Protein 2J5A (pdb70)

B-factor: mean 45.59, std 9.17, range [28.3, 72.1]

Secondary structure (DSSP, 8-state):
---S-EEEEEEEEE-TTS-HHHHHHHHHHHHHHHHHTTEEEEEEEEEEEEE-SS-SSS-SEEEEEEEEEEES-TTHHHHHHHHHHH-TTEEEEEEEEE-GGG----

Foldseek 3Di:
DDDLWFKKKKKWWFAPPDDPVRVVVVVVVLVVLLVVQFKAWQDKDWPQKDADPDDFPNGGITTMMMTMIIGSRPCSVVVSVVVLVVPPRIRGMDMDTDDPVPRDDD

CATH classification: 3.30.70.60

Nearest PDB structures (foldseek):
  2j5a-assembly1_A  TM=1.010E+00  e=1.331E-21  Aquifex aeolicus
  8uu9-assembly1_f  TM=9.397E-01  e=1.375E-09  Listeria innocua
  5nd8-assembly1_f  TM=9.133E-01  e=4.728E-09  Staphylococcus aureus subsp. aureus NCTC 8325
  2bxj-assembly2_B  TM=9.137E-01  e=1.528E-08  Thermus thermophilus
  7nhn-assembly1_g  TM=9.415E-01  e=6.727E-08  Listeria monocytogenes EGD-e

Structure (mmCIF, N/CA/C/O backbone):
data_2J5A
#
_entry.id   2J5A
#
_cell.length_a   75.570
_cell.length_b   75.570
_cell.length_c   55.500
_cell.angle_alpha   90.00
_cell.angle_beta   90.00
_cell.angle_gamma   120.00
#
_symmetry.space_group_name_H-M   'P 32 2 1'
#
loop_
_entity.id
_entity.type
_entity.pdbx_description
1 polymer '30S RIBOSOMAL PROTEIN S6'
2 non-polymer 'SODIUM ION'
3 water water
#
loop_
_atom_site.group_PDB
_atom_site.id
_atom_site.type_symbol
_atom_site.label_atom_id
_atom_site.label_alt_id
_atom_site.label_comp_id
_atom_site.label_asym_id
_atom_site.label_entity_id
_atom_site.label_seq_id
_atom_site.pdbx_PDB_ins_code
_atom_site.Cartn_x
_atom_site.Cartn_y
_atom_site.Cartn_z
_atom_site.occupancy
_atom_site.B_iso_or_equiv
_atom_site.auth_seq_id
_atom_site.auth_comp_id
_atom_site.auth_asym_id
_atom_site.auth_atom_id
_atom_site.pdbx_PDB_model_num
ATOM 1 N N . HIS A 1 3 ? -19.535 36.444 -1.896 1.00 50.98 3 HIS A N 1
ATOM 2 C CA . HIS A 1 3 ? -20.797 35.982 -1.231 1.00 51.47 3 HIS A CA 1
ATOM 3 C C . HIS A 1 3 ? -20.803 36.202 0.273 1.00 51.61 3 HIS A C 1
ATOM 4 O O . HIS A 1 3 ? -19.785 35.997 0.936 1.00 52.51 3 HIS A O 1
ATOM 11 N N . TYR A 1 4 ? -21.952 36.600 0.817 1.00 51.33 4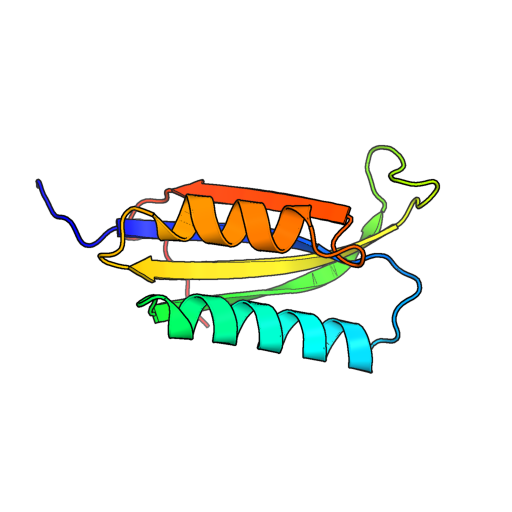 TYR A N 1
ATOM 12 C CA . TYR A 1 4 ? -22.101 36.688 2.263 1.00 51.06 4 TYR A CA 1
ATOM 13 C C . TYR A 1 4 ? -22.034 35.288 2.905 1.00 51.11 4 TYR A C 1
ATOM 14 O O . TYR A 1 4 ? -22.661 34.328 2.451 1.00 49.72 4 TYR A O 1
ATOM 23 N N . LYS A 1 5 ? -21.266 35.219 3.986 1.00 51.91 5 LYS A N 1
ATOM 24 C CA . LYS A 1 5 ? -20.814 33.979 4.590 1.00 52.26 5 LYS A CA 1
ATOM 25 C C . LYS A 1 5 ? -20.338 34.352 5.981 1.00 52.13 5 LYS A C 1
ATOM 26 O O . LYS A 1 5 ? -19.716 35.397 6.138 1.00 52.45 5 LYS A O 1
ATOM 32 N N . THR A 1 6 ? -20.618 33.525 6.993 1.00 51.93 6 THR A N 1
ATOM 33 C CA . THR A 1 6 ? -20.122 33.809 8.349 1.00 51.13 6 THR A CA 1
ATOM 34 C C . THR A 1 6 ? -18.820 33.050 8.680 1.00 50.74 6 THR A C 1
ATOM 35 O O . THR A 1 6 ? -18.141 33.373 9.646 1.00 50.69 6 THR A O 1
ATOM 39 N N . LEU A 1 7 ? -18.483 32.040 7.887 1.00 49.99 7 LEU A N 1
ATOM 40 C CA . LEU A 1 7 ? -17.165 31.427 7.959 1.00 49.74 7 LEU A CA 1
ATOM 41 C C . LEU A 1 7 ? -16.155 32.448 7.442 1.00 49.08 7 LEU A C 1
ATOM 42 O O . LEU A 1 7 ? -16.184 32.821 6.265 1.00 48.36 7 LEU A O 1
ATOM 47 N N . ARG A 1 8 ? -15.295 32.927 8.348 1.00 48.51 8 ARG A N 1
ATOM 48 C CA . ARG A 1 8 ? -14.265 33.926 8.020 1.00 47.61 8 ARG A CA 1
ATOM 49 C C . ARG A 1 8 ? -12.866 33.383 8.249 1.00 45.48 8 ARG A C 1
ATOM 50 O O . ARG A 1 8 ? -12.671 32.481 9.071 1.00 44.75 8 ARG A O 1
ATOM 58 N N . TYR A 1 9 ? -11.909 33.964 7.522 1.00 43.12 9 TYR A N 1
ATOM 59 C CA . TYR A 1 9 ? -10.523 33.556 7.565 1.00 41.99 9 TYR A CA 1
ATOM 60 C C . TYR A 1 9 ? -9.654 34.666 8.186 1.00 40.43 9 TYR A C 1
ATOM 61 O O . TYR A 1 9 ? -9.832 35.865 7.914 1.00 38.82 9 TYR A O 1
ATOM 70 N N . TYR A 1 10 ? -8.727 34.243 9.045 1.00 38.67 10 TYR A N 1
ATOM 71 C CA . TYR A 1 10 ? -7.908 35.177 9.806 1.00 37.97 10 TYR A CA 1
ATOM 72 C C . TYR A 1 10 ? -6.475 34.706 9.842 1.00 37.17 10 TYR A C 1
ATOM 73 O O . TYR A 1 10 ? -6.178 33.510 9.691 1.00 36.83 10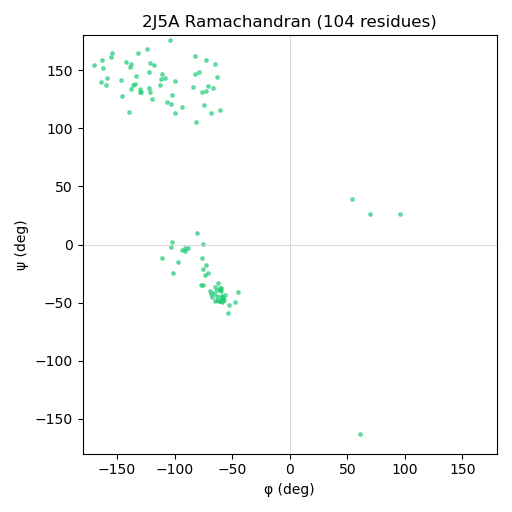 TYR A O 1
ATOM 82 N N . GLU A 1 11 ? -5.588 35.665 10.035 1.00 36.42 11 GLU A N 1
ATOM 83 C CA . GLU A 1 11 ? -4.182 35.406 10.218 1.00 35.85 11 GLU A CA 1
ATOM 84 C C . GLU A 1 11 ? -3.741 36.155 11.460 1.00 35.40 11 GLU A C 1
ATOM 85 O O . GLU A 1 11 ? -4.120 37.317 11.631 1.00 35.92 11 GLU A O 1
ATOM 91 N N . THR A 1 12 ? -2.979 35.467 12.324 1.00 34.07 12 THR A N 1
ATOM 92 C CA . THR A 1 12 ? -2.433 36.034 13.561 1.00 33.09 12 THR A CA 1
ATOM 93 C C . THR A 1 12 ? -0.915 35.889 13.527 1.00 31.92 12 THR A C 1
ATOM 94 O O . THR A 1 12 ? -0.396 34.851 13.162 1.00 31.67 12 THR A O 1
ATOM 98 N N . VAL A 1 13 ? -0.226 36.949 13.891 1.00 31.07 13 VAL A N 1
ATOM 99 C CA . VAL A 1 13 ? 1.214 36.964 14.024 1.00 30.71 13 VAL A CA 1
ATOM 100 C C . VAL A 1 13 ? 1.484 37.551 15.399 1.00 30.56 13 VAL A C 1
ATOM 101 O O . VAL A 1 13 ? 0.917 38.581 15.750 1.00 30.09 13 VAL A O 1
ATOM 105 N N . PHE A 1 14 ? 2.345 36.893 16.177 1.00 30.69 14 PHE A N 1
ATOM 106 C CA . PHE A 1 14 ? 2.722 37.388 17.489 1.00 30.37 14 PHE A CA 1
ATOM 107 C C . PHE A 1 14 ? 4.204 37.120 17.771 1.00 31.25 14 PHE A C 1
ATOM 108 O O . PHE A 1 14 ? 4.823 36.224 17.163 1.00 30.66 14 PHE A O 1
ATOM 116 N N . ALA A 1 15 ? 4.751 37.933 18.683 1.00 31.82 15 ALA A N 1
ATOM 117 C CA . ALA A 1 15 ? 6.171 37.941 19.022 1.00 32.24 15 ALA A CA 1
ATOM 118 C C . ALA A 1 15 ? 6.330 37.618 20.494 1.00 32.62 15 ALA A C 1
ATOM 119 O O . ALA A 1 15 ? 5.725 38.271 21.341 1.00 32.16 15 ALA A O 1
ATOM 121 N N . VAL A 1 16 ? 7.133 36.596 20.785 1.00 33.59 16 VAL A N 1
ATOM 122 C CA . VAL A 1 16 ? 7.361 36.109 22.157 1.00 34.17 16 VAL A CA 1
ATOM 123 C C . VAL A 1 16 ? 8.683 36.669 22.692 1.00 35.67 16 VAL A C 1
ATOM 124 O O . VAL A 1 16 ? 9.666 36.742 21.951 1.00 34.27 16 VAL A O 1
ATOM 128 N N . LYS A 1 17 ? 8.716 37.057 23.971 1.00 37.79 17 LYS A N 1
ATOM 129 C CA . LYS A 1 17 ? 9.920 3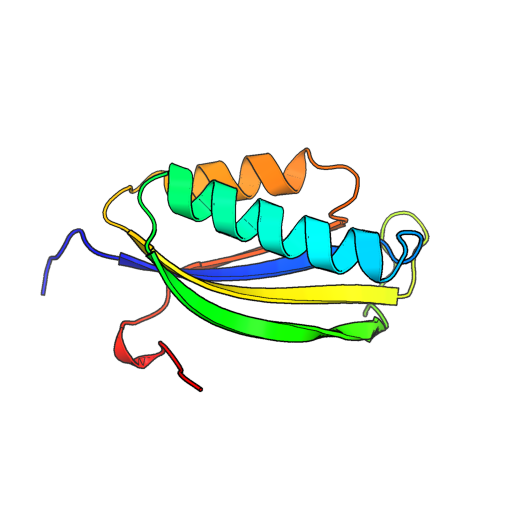7.710 24.507 1.00 39.92 17 LYS A CA 1
ATOM 130 C C . LYS A 1 17 ? 11.101 36.732 24.444 1.00 40.54 17 LYS A C 1
ATOM 131 O O . LYS A 1 17 ? 10.905 35.512 24.549 1.00 40.10 17 LYS A O 1
ATOM 137 N N . PRO A 1 18 ? 12.305 37.254 24.159 1.00 41.65 18 PRO A N 1
ATOM 138 C CA . PRO A 1 18 ? 13.454 36.390 23.840 1.00 43.07 18 PRO A CA 1
ATOM 139 C C . PRO A 1 18 ? 14.122 35.661 25.019 1.00 43.72 18 PRO A C 1
ATOM 140 O O . PRO A 1 18 ? 15.072 34.944 24.788 1.00 44.76 18 PRO A O 1
ATOM 144 N N . THR A 1 19 ? 13.633 35.843 26.242 1.00 44.68 19 THR A N 1
ATOM 145 C CA . THR A 1 19 ? 14.197 35.215 27.444 1.00 45.58 19 THR A CA 1
ATOM 146 C C . THR A 1 19 ? 13.564 33.857 27.776 1.00 46.17 19 THR A C 1
ATOM 147 O O . THR A 1 19 ? 13.981 33.203 28.734 1.00 47.00 19 THR A O 1
ATOM 151 N N . LEU A 1 20 ? 12.533 33.457 27.029 1.00 45.79 20 LEU A N 1
ATOM 152 C CA . LEU A 1 20 ? 11.985 32.115 27.139 1.00 45.93 20 LEU A CA 1
ATOM 153 C C . LEU A 1 20 ? 12.896 31.158 26.382 1.00 46.07 20 LEU A C 1
ATOM 154 O O . LEU A 1 20 ? 13.470 31.527 25.376 1.00 46.53 20 LEU A O 1
ATOM 159 N N . SER A 1 21 ? 12.978 29.919 26.839 1.00 46.14 21 SER A N 1
ATOM 160 C CA . SER A 1 21 ? 13.751 28.906 26.163 1.00 46.60 21 SER A CA 1
ATOM 161 C C . SER A 1 21 ? 13.044 28.481 24.891 1.00 46.86 21 SER A C 1
ATOM 162 O O . SER A 1 21 ? 11.830 28.637 24.761 1.00 46.94 21 SER A O 1
ATOM 165 N N . GLU A 1 22 ? 13.810 27.909 23.969 1.00 46.64 22 GLU A N 1
ATOM 166 C CA . GLU A 1 22 ? 13.240 27.279 22.785 1.00 46.48 22 GLU A CA 1
ATOM 167 C C . GLU A 1 22 ? 12.039 26.410 23.103 1.00 46.74 22 GLU A C 1
ATOM 168 O O . GLU A 1 22 ? 11.069 26.394 22.348 1.00 46.88 22 GLU A O 1
ATOM 174 N N . GLU A 1 23 ? 12.127 25.664 24.204 1.00 46.98 23 GLU A N 1
ATOM 175 C CA . GLU A 1 23 ? 11.070 24.732 24.601 1.00 47.13 23 GLU A CA 1
ATOM 176 C C . GLU A 1 23 ? 9.816 25.509 25.053 1.00 46.18 23 GLU A C 1
ATOM 177 O O . GLU A 1 23 ? 8.693 25.116 24.740 1.00 45.57 23 GLU A O 1
ATOM 183 N N . GLU A 1 24 ? 10.027 26.606 25.777 1.00 45.15 24 GLU A N 1
ATOM 184 C CA . GLU A 1 24 ? 8.938 27.476 26.210 1.00 45.08 24 GLU A CA 1
ATOM 185 C C . GLU A 1 24 ? 8.235 28.186 25.027 1.00 44.63 24 GLU A C 1
ATOM 186 O O . GLU A 1 24 ? 7.010 28.288 25.003 1.00 44.00 24 GLU A O 1
ATOM 192 N N . MET A 1 25 ? 9.023 28.659 24.060 1.00 43.96 25 MET A N 1
ATOM 193 C CA . MET A 1 25 ? 8.496 29.313 22.873 1.00 43.57 25 MET A CA 1
ATOM 194 C C . MET A 1 25 ? 7.601 28.375 22.080 1.00 43.70 25 MET A C 1
ATOM 195 O O . MET A 1 25 ? 6.488 28.739 21.724 1.00 42.79 25 MET A O 1
ATOM 200 N N . LYS A 1 26 ? 8.075 27.161 21.824 1.00 44.32 26 LYS A N 1
ATOM 201 C CA . LYS A 1 26 ? 7.274 26.188 21.081 1.00 44.88 26 LYS A CA 1
ATOM 202 C C . LYS A 1 26 ? 5.992 25.824 21.832 1.00 44.39 26 LYS A C 1
ATOM 203 O O . LYS A 1 26 ? 4.949 25.681 21.226 1.00 44.33 26 LYS A O 1
ATOM 209 N N . LYS A 1 27 ? 6.080 25.691 23.148 1.00 44.16 27 LYS A N 1
ATOM 210 C CA . LYS A 1 27 ? 4.917 25.433 24.005 1.00 44.28 27 LYS A CA 1
ATOM 211 C C . LYS A 1 27 ? 3.891 26.576 23.920 1.00 43.15 27 LYS A C 1
ATOM 212 O O . LYS A 1 27 ? 2.702 26.333 23.740 1.00 42.48 27 LYS A O 1
ATOM 218 N N . LYS A 1 28 ? 4.365 27.812 24.058 1.00 42.34 28 LYS A N 1
ATOM 219 C CA . LYS A 1 28 ? 3.549 29.002 23.816 1.00 42.44 28 LYS A CA 1
ATOM 220 C C . LYS A 1 28 ? 2.767 28.943 22.492 1.00 41.55 28 LYS A C 1
ATOM 221 O O . LYS A 1 28 ? 1.571 29.175 22.467 1.00 40.79 28 LYS A O 1
ATOM 227 N N . PHE A 1 29 ? 3.446 28.618 21.408 1.00 41.34 29 PHE A N 1
ATOM 228 C CA . PHE A 1 29 ? 2.789 28.453 20.117 1.00 41.48 29 PHE A CA 1
ATOM 229 C C . PHE A 1 29 ? 1.672 27.406 20.140 1.00 41.38 29 PHE A C 1
ATOM 230 O O . PHE A 1 29 ? 0.575 27.659 19.630 1.00 41.02 29 PHE A O 1
ATOM 238 N N . GLU A 1 30 ? 1.953 26.233 20.716 1.00 41.16 30 GLU A N 1
ATOM 239 C CA . GLU A 1 30 ? 0.939 25.182 20.854 1.00 41.57 30 GLU A CA 1
ATOM 240 C C . GLU A 1 30 ? -0.233 25.670 21.700 1.00 40.86 30 GLU A C 1
ATOM 241 O O . GLU A 1 30 ? -1.376 25.362 21.416 1.00 40.93 30 GLU A O 1
ATOM 247 N N . GLN A 1 31 ? 0.066 26.426 22.741 1.00 40.79 31 GLN A N 1
ATOM 248 C CA . GLN A 1 31 ? -0.961 26.996 23.600 1.00 41.27 31 GLN A CA 1
ATOM 249 C C . GLN A 1 31 ? -1.857 28.014 22.901 1.00 40.52 31 GLN A C 1
ATOM 250 O O . GLN A 1 31 ? -3.048 28.073 23.186 1.00 41.12 31 GLN A O 1
ATOM 256 N N . VAL A 1 32 ? -1.290 28.809 22.000 1.00 39.42 32 VAL A N 1
ATOM 257 C CA . VAL A 1 32 ? -2.072 29.747 21.226 1.00 38.41 32 VAL A CA 1
ATOM 258 C C . VAL A 1 32 ? -2.989 28.996 20.262 1.00 38.41 32 VAL A C 1
ATOM 259 O O . VAL A 1 32 ? -4.170 29.310 20.152 1.00 36.60 32 VAL A O 1
ATOM 263 N N . LYS A 1 33 ? 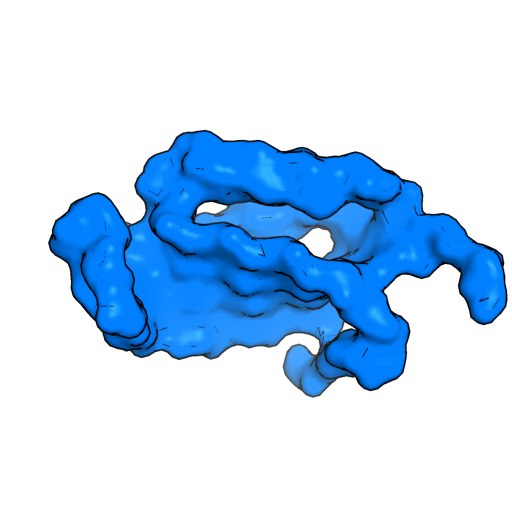-2.436 27.994 19.591 1.00 39.68 33 LYS A N 1
ATOM 264 C CA . LYS A 1 33 ? -3.205 27.154 18.673 1.00 41.19 33 LYS A CA 1
ATOM 265 C C . LYS A 1 33 ? -4.353 26.438 19.366 1.00 42.25 33 LYS A C 1
ATOM 266 O O . LYS A 1 33 ? -5.417 26.289 18.800 1.00 41.94 33 LYS A O 1
ATOM 272 N N . GLU A 1 34 ? -4.135 25.997 20.598 1.00 44.06 34 GLU A N 1
ATOM 273 C CA . GLU A 1 34 ? -5.154 25.225 21.299 1.00 45.21 34 GLU A CA 1
ATOM 274 C C . GLU A 1 34 ? -6.230 26.183 21.789 1.00 45.44 34 GLU A C 1
ATOM 275 O O . GLU A 1 34 ? -7.403 25.837 21.802 1.00 46.42 34 GLU A O 1
ATOM 281 N N . PHE A 1 35 ? -5.832 27.391 22.183 1.00 44.88 35 PHE A N 1
ATOM 282 C CA . PHE A 1 35 ? -6.780 28.448 22.510 1.00 44.55 35 PHE A CA 1
ATOM 283 C C . PHE A 1 35 ? -7.686 28.752 21.311 1.00 45.03 35 PHE A C 1
ATOM 284 O O . PHE A 1 35 ? -8.908 28.793 21.428 1.00 44.56 35 PHE A O 1
ATOM 292 N N . ILE A 1 36 ? -7.082 28.952 20.146 1.00 45.69 36 ILE A N 1
ATOM 293 C CA . ILE A 1 36 ? -7.859 29.196 18.942 1.00 46.01 36 ILE A CA 1
ATOM 294 C C . ILE A 1 36 ? -8.810 28.024 18.684 1.00 47.66 36 ILE A C 1
ATOM 295 O O . ILE A 1 36 ? -9.991 28.244 18.396 1.00 47.34 36 ILE A O 1
ATOM 300 N N . LYS A 1 37 ? -8.289 26.797 18.793 1.00 49.75 37 LYS A N 1
ATOM 301 C CA . LYS A 1 37 ? -9.076 25.565 18.572 1.00 51.79 37 LYS A CA 1
ATOM 302 C C . LYS A 1 37 ? -10.254 25.476 19.546 1.00 52.53 37 LYS A C 1
ATOM 303 O O . LYS A 1 37 ? -11.351 25.069 19.177 1.00 53.07 37 LYS A O 1
ATOM 309 N N . GLN A 1 38 ? -10.009 25.861 20.787 1.00 53.30 38 GLN A N 1
ATOM 310 C CA . GLN A 1 38 ? -11.051 25.940 21.801 1.00 53.99 38 GLN A CA 1
ATOM 311 C C . GLN A 1 38 ? -12.217 26.779 21.280 1.00 53.51 38 GLN A C 1
ATOM 312 O O . GLN A 1 38 ? -13.366 26.333 21.276 1.00 53.84 38 GLN A O 1
ATOM 318 N N . LYS A 1 39 ? -11.919 27.978 20.799 1.00 52.76 39 LYS A N 1
ATOM 319 C CA . LYS A 1 39 ? -12.953 28.978 20.570 1.00 52.40 39 LYS A CA 1
ATOM 320 C C . LYS A 1 39 ? -13.739 28.789 19.266 1.00 51.55 39 LYS A C 1
ATOM 321 O O . LYS A 1 39 ? -14.532 29.646 18.886 1.00 51.12 39 LYS A O 1
ATOM 327 N N . GLY A 1 40 ? -13.542 27.650 18.608 1.00 51.20 40 GLY A N 1
ATOM 328 C CA . GLY A 1 40 ? -14.265 27.301 17.388 1.00 50.50 40 GLY A CA 1
ATOM 329 C C . GLY A 1 40 ? -13.504 27.641 16.116 1.00 50.00 40 GLY A C 1
ATOM 330 O O . GLY A 1 40 ? -14.115 27.870 15.064 1.00 50.23 40 GLY A O 1
ATOM 331 N N . GLY A 1 41 ? -12.175 27.674 16.199 1.00 48.73 41 GLY A N 1
ATOM 332 C CA . GLY A 1 41 ? -11.356 27.983 15.037 1.00 47.81 41 GLY A CA 1
ATOM 333 C C . GLY A 1 41 ? -10.635 26.756 14.529 1.00 46.89 41 GLY A C 1
ATOM 334 O O . GLY A 1 41 ? -10.204 25.929 15.312 1.00 46.48 41 GLY A O 1
ATOM 335 N N . GLU A 1 42 ? -10.497 26.644 13.214 1.00 46.32 42 GLU A N 1
ATOM 336 C CA . GLU A 1 42 ? -9.742 25.547 12.621 1.00 46.17 42 GLU A CA 1
ATOM 337 C C . GLU A 1 42 ? -8.428 26.088 12.103 1.00 45.18 42 GLU A C 1
ATOM 338 O O . GLU A 1 42 ? -8.421 26.996 11.285 1.00 44.66 42 GLU A O 1
ATOM 344 N N . ILE A 1 43 ? -7.327 25.521 12.585 1.00 44.65 43 ILE A N 1
ATOM 345 C CA . ILE A 1 43 ? -5.988 25.928 12.177 1.00 44.12 43 ILE A CA 1
ATOM 346 C C . ILE A 1 43 ? -5.718 25.397 10.766 1.00 43.93 43 ILE A C 1
ATOM 347 O O . ILE A 1 43 ? -5.737 24.188 10.544 1.00 43.19 43 ILE A O 1
ATOM 352 N N . LEU A 1 44 ? -5.462 26.321 9.838 1.00 43.36 44 LEU A N 1
ATOM 353 C CA . LEU A 1 44 ? -5.237 26.015 8.430 1.00 43.38 44 LEU A CA 1
ATOM 354 C C . LEU A 1 44 ? -3.773 26.027 8.036 1.00 42.93 44 LEU A C 1
ATOM 355 O O . LEU A 1 44 ? -3.393 25.415 7.045 1.00 43.18 44 LEU A O 1
ATOM 360 N N . TYR A 1 45 ? -2.953 26.753 8.785 1.00 42.52 45 TYR A N 1
ATOM 361 C CA . TYR A 1 45 ? -1.590 26.998 8.373 1.00 42.04 45 TYR A CA 1
ATOM 362 C C . TYR A 1 45 ? -0.805 27.630 9.512 1.00 41.94 45 TYR A C 1
ATOM 363 O O . TYR A 1 45 ? -1.384 28.264 10.407 1.00 41.56 45 TYR A O 1
ATOM 372 N N . GLU A 1 46 ? 0.508 27.433 9.481 1.00 41.58 46 GLU A N 1
ATOM 373 C CA . GLU A 1 46 ? 1.383 27.942 10.507 1.00 41.82 46 GLU A CA 1
ATOM 374 C C . GLU A 1 46 ? 2.808 28.047 10.009 1.00 41.18 46 GLU A C 1
ATOM 375 O O . GLU A 1 46 ? 3.247 27.216 9.223 1.00 41.68 46 GLU A O 1
ATOM 381 N N . GLU A 1 47 ? 3.505 29.096 10.460 1.00 40.27 47 GLU A N 1
ATOM 382 C CA . GLU A 1 47 ? 4.915 29.348 10.156 1.00 39.03 47 GLU A CA 1
ATOM 383 C C . GLU A 1 47 ? 5.637 29.729 11.465 1.00 37.83 47 GLU A C 1
ATOM 384 O O . GLU A 1 47 ? 5.109 30.504 12.284 1.00 36.31 47 GLU A O 1
ATOM 390 N N . ASP A 1 48 ? 6.845 29.194 11.633 1.00 36.52 48 ASP A N 1
ATOM 391 C CA . ASP A 1 48 ? 7.767 29.630 12.653 1.00 36.18 48 ASP A CA 1
ATOM 392 C C . ASP A 1 48 ? 8.801 30.489 11.963 1.00 36.12 48 ASP A C 1
ATOM 393 O O . ASP A 1 48 ? 9.457 30.039 11.042 1.00 36.54 48 ASP A O 1
ATOM 398 N N . TRP A 1 49 ? 8.927 31.735 12.389 1.00 35.82 49 TRP A N 1
ATOM 399 C CA . TRP A 1 49 ? 9.836 32.673 11.762 1.00 35.45 49 TRP A CA 1
ATOM 400 C C . TRP A 1 49 ? 11.102 32.835 12.582 1.00 36.06 49 TRP A C 1
ATOM 401 O O . TRP A 1 49 ? 11.968 33.621 12.220 1.00 36.48 49 TRP A O 1
ATOM 412 N N . GLY A 1 50 ? 11.215 32.095 13.688 1.00 36.25 50 GLY A N 1
ATOM 413 C CA . GLY A 1 50 ? 12.393 32.173 14.520 1.00 36.30 50 GLY A CA 1
ATOM 414 C C . GLY A 1 50 ? 12.659 33.536 15.115 1.00 37.07 50 GLY A C 1
ATOM 415 O O . GLY A 1 50 ? 11.773 34.400 15.182 1.00 36.45 50 GLY A O 1
ATOM 416 N N . MET A 1 51 ? 13.895 33.719 15.575 1.00 38.31 51 MET A N 1
ATOM 417 C CA . MET A 1 51 ? 14.308 34.954 16.244 1.00 39.73 51 MET A CA 1
ATOM 418 C C . MET A 1 51 ? 14.510 36.045 15.212 1.00 41.15 51 MET A C 1
ATOM 419 O O . MET A 1 51 ? 15.161 35.822 14.181 1.00 41.67 51 MET A O 1
ATOM 424 N N . ARG A 1 52 ? 13.930 37.208 15.467 1.00 42.91 52 ARG A N 1
ATOM 425 C CA . ARG A 1 52 ? 14.048 38.341 14.568 1.00 44.90 52 ARG A CA 1
ATOM 426 C C . ARG A 1 52 ? 14.378 39.588 15.349 1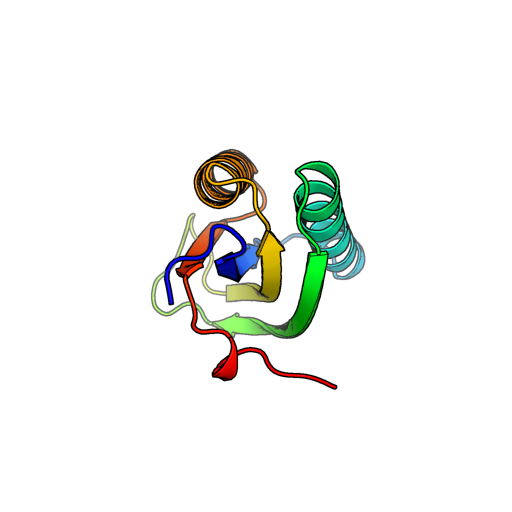.00 46.83 52 ARG A C 1
ATOM 427 O O . ARG A 1 52 ? 13.890 39.776 16.458 1.00 47.37 52 ARG A O 1
ATOM 435 N N . GLN A 1 53 ? 15.180 40.451 14.742 1.00 49.03 53 GLN A N 1
ATOM 436 C CA . GLN A 1 53 ? 15.485 41.738 15.317 1.00 51.00 53 GLN A CA 1
ATOM 437 C C . GLN A 1 53 ? 14.228 42.585 15.217 1.00 52.01 53 GLN A C 1
ATOM 438 O O . GLN A 1 53 ? 13.530 42.562 14.209 1.00 52.45 53 GLN A O 1
ATOM 444 N N . LEU A 1 54 ? 13.910 43.294 16.289 1.00 53.37 54 LEU A N 1
ATOM 445 C CA . LEU A 1 54 ? 12.772 44.184 16.295 1.00 54.56 54 LEU A CA 1
ATOM 446 C C . LEU A 1 54 ? 13.184 45.504 15.660 1.00 56.01 54 LEU A C 1
ATOM 447 O O . LEU A 1 54 ? 14.331 45.917 15.775 1.00 56.06 54 LEU A O 1
ATOM 452 N N . ALA A 1 55 ? 12.244 46.145 14.971 1.00 57.96 55 ALA A N 1
ATOM 453 C CA . ALA A 1 55 ? 12.488 47.441 14.339 1.00 59.33 55 ALA A CA 1
ATOM 454 C C . ALA A 1 55 ? 12.805 48.469 15.414 1.00 60.40 55 ALA A C 1
ATOM 455 O O . ALA A 1 55 ? 13.730 49.258 15.264 1.00 60.94 55 ALA A O 1
ATOM 457 N N . TYR A 1 56 ? 12.024 48.444 16.494 1.00 61.73 56 TYR A N 1
ATOM 458 C CA . TYR A 1 56 ? 12.282 49.259 17.683 1.00 62.46 56 TYR A CA 1
ATOM 459 C C . TYR A 1 56 ? 12.019 48.406 18.933 1.00 62.13 56 TYR A C 1
ATOM 460 O O . TYR A 1 56 ? 11.250 47.441 18.877 1.00 61.88 56 TYR A O 1
ATOM 469 N N . PRO A 1 57 ? 12.698 48.722 20.054 1.00 61.92 57 PRO A N 1
ATOM 470 C CA . PRO A 1 57 ? 12.626 47.867 21.251 1.00 61.46 57 PRO A CA 1
ATOM 471 C C . PRO A 1 57 ? 11.252 47.794 21.905 1.00 60.63 57 PRO A C 1
ATOM 472 O O . PRO A 1 57 ? 10.459 48.713 21.756 1.00 60.37 57 PRO A O 1
ATOM 476 N N . ILE A 1 58 ? 10.996 46.709 22.633 1.00 59.86 58 ILE A N 1
ATOM 477 C CA . ILE A 1 58 ? 9.723 46.504 23.316 1.00 59.70 58 ILE A CA 1
ATOM 478 C C . ILE A 1 58 ? 9.969 45.905 24.698 1.00 59.48 58 ILE A C 1
ATOM 479 O O . ILE A 1 58 ? 10.410 44.766 24.806 1.00 59.55 58 ILE A O 1
ATOM 484 N N . GLN A 1 59 ? 9.659 46.664 25.747 1.00 59.11 59 GLN A N 1
ATOM 485 C CA . GLN A 1 59 ? 10.035 46.310 27.120 1.00 58.85 59 GLN A CA 1
ATOM 486 C C . GLN A 1 59 ? 11.544 46.050 27.250 1.00 58.36 59 GLN A C 1
ATOM 487 O O . GLN A 1 59 ? 11.955 45.142 27.960 1.00 58.19 59 GLN A O 1
ATOM 493 N N . LYS A 1 60 ? 12.346 46.859 26.564 1.00 58.02 60 LYS A N 1
ATOM 494 C CA . LYS A 1 60 ? 13.810 46.761 26.588 1.00 58.14 60 LYS A CA 1
ATOM 495 C C . LYS A 1 60 ? 14.364 45.517 25.879 1.00 57.12 60 LYS A C 1
ATOM 496 O O . LYS A 1 60 ? 15.464 45.055 26.198 1.00 57.22 60 LYS A O 1
ATOM 502 N N . PHE A 1 61 ? 13.609 44.990 24.917 1.00 55.73 61 PHE A N 1
ATOM 503 C CA . PHE A 1 61 ? 14.033 43.846 24.121 1.00 54.21 61 PHE A CA 1
ATOM 504 C C . PHE A 1 61 ? 14.276 44.313 22.710 1.00 53.00 61 PHE A C 1
ATOM 505 O O . PHE A 1 61 ? 13.566 45.163 22.216 1.00 52.38 61 PHE A O 1
ATOM 513 N N . ASN A 1 62 ? 15.305 43.764 22.074 1.00 52.08 62 ASN A N 1
ATOM 514 C CA . ASN A 1 62 ? 15.683 44.138 20.709 1.00 50.94 62 ASN A CA 1
ATOM 515 C C . ASN A 1 62 ? 15.417 43.026 19.724 1.00 49.09 62 ASN A C 1
ATOM 516 O O . ASN A 1 62 ? 15.534 43.239 18.527 1.00 48.83 62 ASN A O 1
ATOM 521 N N . ASN A 1 63 ? 15.122 41.831 20.236 1.00 47.07 63 ASN A N 1
ATOM 522 C CA . ASN A 1 63 ? 14.823 40.663 19.409 1.00 45.38 63 ASN A CA 1
ATOM 523 C C . ASN A 1 63 ? 13.547 40.014 19.947 1.00 42.85 63 ASN A C 1
ATOM 524 O O . ASN A 1 63 ? 13.130 40.304 21.069 1.00 42.33 63 ASN A O 1
ATOM 529 N N . ALA A 1 64 ? 12.941 39.130 19.163 1.00 40.37 64 ALA A N 1
ATOM 530 C CA . ALA A 1 64 ? 11.769 38.374 19.626 1.00 38.59 64 ALA A CA 1
ATOM 531 C C . ALA A 1 64 ? 11.510 37.156 18.755 1.00 36.70 64 ALA A C 1
ATOM 532 O O . ALA A 1 64 ? 11.949 37.108 17.621 1.00 36.07 64 ALA A O 1
ATOM 534 N N . ARG A 1 65 ? 10.780 36.184 19.291 1.00 34.80 65 ARG A N 1
ATOM 535 C CA . ARG A 1 65 ? 10.411 34.991 18.541 1.00 33.70 65 ARG A CA 1
ATOM 536 C C . ARG A 1 65 ? 9.027 35.150 17.863 1.00 33.08 65 ARG A C 1
ATOM 537 O O . ARG A 1 65 ? 8.002 35.299 18.547 1.00 32.62 65 ARG A O 1
ATOM 545 N N . TYR A 1 66 ? 9.016 35.074 16.530 1.00 31.91 66 TYR A N 1
ATOM 546 C CA . TYR A 1 66 ? 7.823 35.296 15.736 1.00 31.07 66 TYR A CA 1
ATOM 547 C C . TYR A 1 66 ? 7.213 34.011 15.261 1.00 30.63 66 TYR A C 1
ATOM 548 O O . TYR A 1 66 ? 7.896 33.185 14.663 1.00 29.93 66 TYR A O 1
ATOM 557 N N . PHE A 1 67 ? 5.911 33.870 15.520 1.00 30.30 67 PHE A N 1
ATOM 558 C CA . PHE A 1 67 ? 5.090 32.807 14.970 1.00 30.13 67 PHE A CA 1
ATOM 559 C C . PHE A 1 67 ? 3.924 33.413 14.171 1.00 30.10 67 PHE A C 1
ATOM 560 O O . PHE A 1 67 ? 3.489 34.524 14.439 1.00 29.81 67 PHE A O 1
ATOM 568 N N . LEU A 1 68 ? 3.396 32.632 13.230 1.00 30.60 68 LEU A N 1
ATOM 569 C CA . LEU A 1 68 ? 2.258 33.016 12.392 1.00 31.10 68 LEU A CA 1
ATOM 570 C C . LEU A 1 68 ? 1.327 31.831 12.276 1.00 31.48 68 LEU A C 1
ATOM 571 O O . LEU A 1 68 ? 1.786 30.714 12.017 1.00 30.49 68 LEU A O 1
ATOM 576 N N . VAL A 1 69 ? 0.026 32.084 12.454 1.00 32.15 69 VAL A N 1
ATOM 577 C CA . VAL A 1 69 ? -1.007 31.048 12.293 1.00 32.71 69 VAL A CA 1
ATOM 578 C C . VAL A 1 69 ? -2.213 31.615 11.500 1.00 32.84 69 VAL A C 1
ATOM 579 O O . VAL A 1 69 ? -2.617 32.774 11.678 1.00 32.48 69 VAL A O 1
ATOM 583 N N . GLN A 1 70 ? -2.724 30.814 10.574 1.00 33.19 70 GLN A N 1
ATOM 584 C CA . GLN A 1 70 ? -3.964 31.135 9.878 1.00 34.43 70 GLN A CA 1
ATOM 585 C C . GLN A 1 70 ? -5.018 30.154 10.326 1.00 34.89 70 GLN A C 1
ATOM 586 O O . GLN A 1 70 ? -4.721 28.985 10.660 1.00 35.25 70 GLN A O 1
ATOM 592 N N . PHE A 1 71 ? -6.240 30.650 10.386 1.00 35.33 71 PHE A N 1
ATOM 593 C CA . PHE A 1 71 ? -7.344 29.857 10.875 1.00 35.78 71 PHE A CA 1
ATOM 594 C C . PHE A 1 71 ? -8.660 30.371 10.304 1.00 37.11 71 PHE A C 1
ATOM 595 O O . PHE A 1 71 ? -8.733 31.491 9.779 1.00 36.17 71 PHE A O 1
ATOM 603 N N . LYS A 1 72 ? -9.677 29.510 10.360 1.00 39.12 72 LYS A N 1
ATOM 604 C CA . LYS A 1 72 ? -11.029 29.873 9.944 1.00 40.85 72 LYS A CA 1
ATOM 605 C C . LYS A 1 72 ? -11.990 29.656 11.106 1.00 41.73 72 LYS A C 1
ATOM 606 O O . LYS A 1 72 ? -11.761 28.806 11.957 1.00 42.51 72 LYS A O 1
ATOM 612 N N . THR A 1 73 ? -13.039 30.461 11.173 1.00 42.91 73 THR A N 1
ATOM 613 C CA . THR A 1 73 ? -14.014 30.331 12.258 1.00 44.19 73 THR A CA 1
ATOM 614 C C . THR A 1 73 ? -15.329 31.019 11.920 1.00 45.45 73 THR A C 1
ATOM 615 O O . THR A 1 73 ? -15.350 32.002 11.182 1.00 45.38 73 THR A O 1
ATOM 619 N N . GLU A 1 7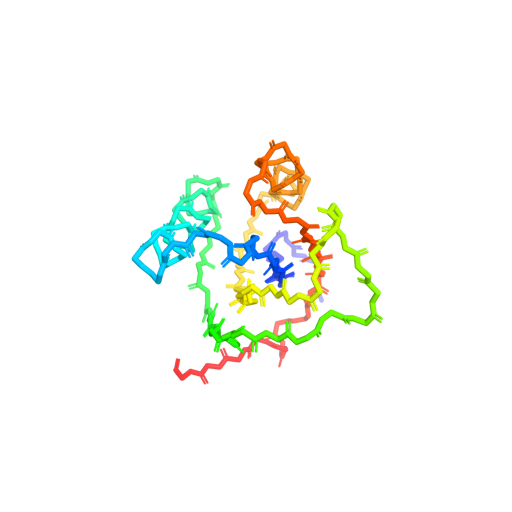4 ? -16.409 30.509 12.498 1.00 47.46 74 GLU A N 1
ATOM 620 C CA . GLU A 1 74 ? -17.715 31.186 12.448 1.00 49.30 74 GLU A CA 1
ATOM 621 C C . GLU A 1 74 ? -17.931 32.081 13.687 1.00 49.99 74 GLU A C 1
ATOM 622 O O . GLU A 1 74 ? -18.908 32.836 13.757 1.00 50.51 74 GLU A O 1
ATOM 628 N N . ASN A 1 75 ? -16.981 32.025 14.631 1.00 50.44 75 ASN A N 1
ATOM 629 C CA . ASN A 1 75 ? -17.023 32.812 15.853 1.00 50.20 75 ASN A CA 1
ATOM 630 C C . ASN A 1 75 ? -16.522 34.233 15.625 1.00 50.58 75 ASN A C 1
ATOM 631 O O . ASN A 1 75 ? -15.306 34.468 15.538 1.00 50.52 75 ASN A O 1
ATOM 636 N N . PRO A 1 76 ? -17.442 35.209 15.586 1.00 50.70 76 PRO A N 1
ATOM 637 C CA . PRO A 1 76 ? -17.045 36.538 15.144 1.00 50.50 76 PRO A CA 1
ATOM 638 C C . PRO A 1 76 ? -16.203 37.245 16.196 1.00 50.18 76 PRO A C 1
ATOM 639 O O . PRO A 1 76 ? -15.527 38.214 15.882 1.00 49.62 76 PRO A O 1
ATOM 643 N N . GLN A 1 77 ? -16.263 36.762 17.433 1.00 50.15 77 GLN A N 1
ATOM 644 C CA . GLN A 1 77 ? -15.476 37.339 18.527 1.00 50.57 77 GLN A CA 1
ATOM 645 C C . GLN A 1 77 ? -14.061 36.749 18.711 1.00 49.80 77 GLN A C 1
ATOM 646 O O . GLN A 1 77 ? -13.307 37.232 19.556 1.00 50.29 77 GLN A O 1
ATOM 652 N N . LEU A 1 78 ? -13.685 35.744 17.916 1.00 48.80 78 LEU A N 1
ATOM 653 C CA . LEU A 1 78 ? -12.402 35.048 18.127 1.00 47.69 78 LEU A CA 1
ATOM 654 C C . LEU A 1 78 ? -11.210 36.011 18.011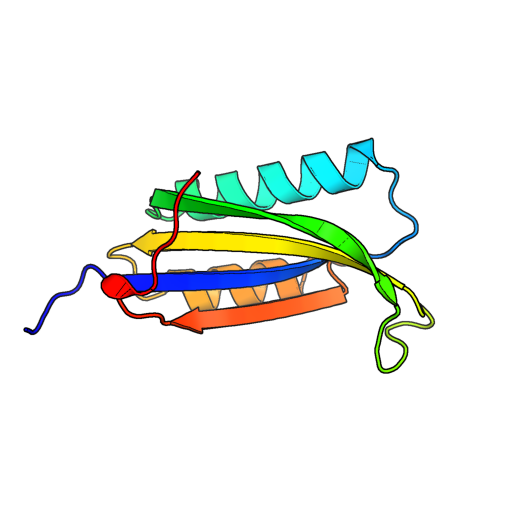 1.00 46.76 78 LEU A C 1
ATOM 655 O O . LEU A 1 78 ? -10.316 35.977 18.850 1.00 45.80 78 LEU A O 1
ATOM 660 N N . PRO A 1 79 ? -11.204 36.878 16.980 1.00 45.83 79 PRO A N 1
ATOM 661 C CA . PRO A 1 79 ? -10.117 37.868 16.875 1.00 45.49 79 PRO A CA 1
ATOM 662 C C . PRO A 1 79 ? -10.019 38.826 18.066 1.00 44.98 79 PRO A C 1
ATOM 663 O O . PRO A 1 79 ? -8.923 39.216 18.453 1.00 44.82 79 PRO A O 1
ATOM 667 N N . ASN A 1 80 ? -11.163 39.229 18.607 1.00 44.59 80 ASN A N 1
ATOM 668 C CA . ASN A 1 80 ? -11.201 40.045 19.820 1.00 44.24 80 ASN A CA 1
ATOM 669 C C . ASN A 1 80 ? -10.608 39.276 21.002 1.00 42.52 80 ASN A C 1
ATOM 670 O O . ASN A 1 80 ? -9.800 39.783 21.761 1.00 41.40 80 ASN A O 1
ATOM 675 N N . GLU A 1 81 ? -11.056 38.046 21.130 1.00 41.04 81 GLU A N 1
ATOM 676 C CA . GLU A 1 81 ? -10.649 37.156 22.191 1.00 40.86 81 GLU A CA 1
ATOM 677 C C . GLU A 1 81 ? -9.141 36.937 22.191 1.00 39.77 81 GLU A C 1
ATOM 678 O O . GLU A 1 81 ? -8.488 37.026 23.224 1.00 39.03 81 GLU A O 1
ATOM 684 N N . LEU A 1 82 ? -8.612 36.652 20.999 1.00 38.84 82 LEU A N 1
ATOM 685 C CA . LEU A 1 82 ? -7.237 36.243 20.793 1.00 38.10 82 LEU A CA 1
ATOM 686 C C . LEU A 1 82 ? -6.357 37.428 21.102 1.00 37.73 82 LEU A C 1
ATOM 687 O O . LEU A 1 82 ? -5.326 37.324 21.771 1.00 37.76 82 LEU A O 1
ATOM 692 N N . ASP A 1 83 ? -6.804 38.573 20.634 1.00 36.96 83 ASP A N 1
ATOM 693 C CA . ASP A 1 83 ? -6.153 39.816 20.911 1.00 37.15 83 ASP A CA 1
ATOM 694 C C . ASP A 1 83 ? -6.060 40.121 22.416 1.00 36.88 83 ASP A C 1
ATOM 695 O O . ASP A 1 83 ? -5.009 40.572 22.908 1.00 37.31 83 ASP A O 1
ATOM 700 N N . PHE A 1 84 ? -7.145 39.902 23.151 1.00 35.75 84 PHE A N 1
ATOM 701 C CA . PHE A 1 84 ? -7.125 40.128 24.599 1.00 34.98 84 PHE A CA 1
ATOM 702 C C . PHE A 1 84 ? -6.157 39.154 25.274 1.00 34.66 84 PHE A C 1
ATOM 703 O O . PHE A 1 84 ? -5.330 39.542 26.079 1.00 33.40 84 PHE A O 1
ATOM 711 N N . GLN A 1 85 ? -6.287 37.882 24.922 1.00 34.89 85 GLN A N 1
ATOM 712 C CA . GLN A 1 85 ? -5.402 36.830 25.437 1.00 35.02 85 GLN A CA 1
ATOM 713 C C . GLN A 1 85 ? -3.914 37.123 25.171 1.00 34.42 85 GLN A C 1
ATOM 714 O O . GLN A 1 85 ? -3.068 36.937 26.051 1.00 34.29 85 GLN A O 1
ATOM 720 N N . LEU A 1 86 ? -3.584 37.584 23.966 1.00 33.75 86 LEU A N 1
ATOM 721 C CA . LEU A 1 86 ? -2.184 37.849 23.651 1.00 33.24 86 LEU A CA 1
ATOM 722 C C . LEU A 1 86 ? -1.721 39.143 24.318 1.00 33.56 86 LEU A C 1
ATOM 723 O O . LEU A 1 86 ? -0.567 39.244 24.727 1.00 33.10 86 LEU A O 1
ATOM 728 N N . LYS A 1 87 ? -2.616 40.126 24.414 1.00 33.78 87 LYS A N 1
ATOM 729 C CA . LYS A 1 87 ? -2.379 41.348 25.184 1.00 34.54 87 LYS A CA 1
ATOM 730 C C . LYS A 1 87 ? -1.969 41.025 26.642 1.00 35.13 87 LYS A C 1
ATOM 731 O O . LYS A 1 87 ? -0.869 41.389 27.075 1.00 35.13 87 LYS A O 1
ATOM 737 N N . ILE A 1 88 ? -2.812 40.311 27.375 1.00 35.26 88 ILE A N 1
ATOM 738 C CA . ILE A 1 88 ? -2.543 40.090 28.790 1.00 36.08 88 ILE A CA 1
ATOM 739 C C . ILE A 1 88 ? -1.401 39.092 29.056 1.00 37.08 88 ILE A C 1
ATOM 740 O O . ILE A 1 88 ? -0.758 39.181 30.105 1.00 37.55 88 ILE A O 1
ATOM 745 N N . ASP A 1 89 ? -1.138 38.167 28.123 1.00 37.65 89 ASP A N 1
ATOM 746 C CA . ASP A 1 89 ? 0.012 37.268 28.242 1.00 37.87 89 ASP A CA 1
ATOM 747 C C . ASP A 1 89 ? 1.266 38.095 28.273 1.00 38.75 89 ASP A C 1
ATOM 748 O O . ASP A 1 89 ? 1.600 38.772 27.291 1.00 38.95 89 ASP A O 1
ATOM 753 N N . GLU A 1 90 ? 1.970 38.044 29.396 1.00 39.61 90 GLU A N 1
ATOM 754 C CA . GLU A 1 90 ? 3.160 38.878 29.596 1.00 40.62 90 GLU A CA 1
ATOM 755 C C . GLU A 1 90 ? 4.348 38.451 28.738 1.00 39.90 90 GLU A C 1
ATOM 756 O O . GLU A 1 90 ? 5.250 39.253 28.459 1.00 38.94 90 GLU A O 1
ATOM 762 N N . ASP A 1 91 ? 4.341 37.182 28.347 1.00 39.68 91 ASP A N 1
ATOM 763 C CA . ASP A 1 91 ? 5.374 36.619 27.495 1.00 39.80 91 ASP A CA 1
ATOM 764 C C . ASP A 1 91 ? 5.249 37.054 26.026 1.00 39.22 91 ASP A C 1
ATOM 765 O O . ASP A 1 91 ? 6.214 36.978 25.292 1.00 40.15 91 ASP A O 1
ATOM 770 N N . VAL A 1 92 ? 4.064 37.496 25.602 1.00 38.35 92 VAL A N 1
ATOM 771 C CA . VAL A 1 92 ? 3.816 37.882 24.218 1.00 36.97 92 VAL A CA 1
ATOM 772 C C . VAL A 1 92 ? 3.893 39.377 24.107 1.00 36.61 92 VAL A C 1
ATOM 773 O O . VAL A 1 92 ? 3.067 40.084 24.665 1.00 37.64 92 VAL A O 1
ATOM 777 N N . ILE A 1 93 ? 4.893 39.883 23.407 1.00 35.98 93 ILE A N 1
ATOM 778 C CA . ILE A 1 93 ? 5.200 41.302 23.496 1.00 35.64 93 ILE A CA 1
ATOM 779 C C . ILE A 1 93 ? 4.706 42.034 22.274 1.00 35.91 93 ILE A C 1
ATOM 780 O O . ILE A 1 93 ? 4.837 43.243 22.166 1.00 35.57 93 ILE A O 1
ATOM 785 N N . ARG A 1 94 ? 4.139 41.284 21.344 1.00 36.62 94 ARG A N 1
ATOM 786 C CA . ARG A 1 94 ? 3.578 41.848 20.146 1.00 37.57 94 ARG A CA 1
ATOM 787 C C . ARG A 1 94 ? 2.577 40.862 19.524 1.00 37.73 94 ARG A C 1
ATOM 788 O O . ARG A 1 94 ? 2.814 39.656 19.490 1.00 36.77 94 ARG A O 1
ATOM 796 N N . TRP A 1 95 ? 1.443 41.388 19.072 1.00 38.43 95 TRP A N 1
ATOM 797 C CA . TRP A 1 95 ? 0.366 40.569 18.519 1.00 38.74 95 TRP A CA 1
ATOM 798 C C . TRP A 1 95 ? -0.329 41.353 17.405 1.00 39.53 95 TRP A C 1
ATOM 799 O O . TRP A 1 95 ? -0.461 42.570 17.492 1.00 40.14 95 TRP A O 1
ATOM 810 N N . LEU A 1 96 ? -0.702 40.664 16.336 1.00 40.38 96 LEU A N 1
ATOM 811 C CA . LEU A 1 96 ? -1.327 41.290 15.174 1.00 41.51 96 LEU A CA 1
ATOM 812 C C . LEU A 1 96 ? -2.349 40.322 14.578 1.00 43.25 96 LEU A C 1
ATOM 813 O O . LEU A 1 96 ? -2.035 39.167 14.301 1.00 43.02 96 LEU A O 1
ATOM 818 N N . ASN A 1 97 ? -3.566 40.807 14.384 1.00 44.98 97 ASN A N 1
ATOM 819 C CA . ASN A 1 97 ? -4.628 40.020 13.805 1.00 46.90 97 ASN A CA 1
ATOM 820 C C . ASN A 1 97 ? -5.164 40.668 12.535 1.00 47.91 97 ASN A C 1
ATOM 821 O O . ASN A 1 97 ? -5.447 41.870 12.475 1.00 48.71 97 ASN A O 1
ATOM 826 N N . ILE A 1 98 ? -5.260 39.843 11.508 1.00 48.44 98 ILE A N 1
ATOM 827 C CA . ILE A 1 98 ? -5.522 40.268 10.146 1.00 48.51 98 ILE A CA 1
ATOM 828 C C . ILE A 1 98 ? -6.673 39.371 9.693 1.00 48.26 98 ILE A C 1
ATOM 829 O O . ILE A 1 98 ? -6.605 38.170 9.887 1.00 48.15 98 ILE A O 1
ATOM 834 N N . GLN A 1 99 ? -7.729 39.944 9.112 1.00 48.21 99 GLN A N 1
ATOM 835 C CA . GLN A 1 99 ? -8.697 39.147 8.367 1.00 47.69 99 GLN A CA 1
ATOM 836 C C . GLN A 1 99 ? -8.119 39.002 6.980 1.00 47.10 99 GLN A C 1
ATOM 837 O O . GLN A 1 99 ? -7.581 39.955 6.445 1.00 47.08 99 GLN A O 1
ATOM 843 N N . ILE A 1 100 ? -8.166 37.794 6.431 1.00 47.02 100 ILE A N 1
ATOM 844 C CA . ILE A 1 100 ? -7.634 37.523 5.096 1.00 47.06 100 ILE A CA 1
ATOM 845 C C . ILE A 1 100 ? -8.725 36.903 4.216 1.00 48.39 100 ILE A C 1
ATOM 846 O O . ILE A 1 100 ? -9.796 36.503 4.703 1.00 48.18 100 ILE A O 1
ATOM 851 N N . LYS A 1 101 ? -8.452 36.831 2.920 1.00 49.80 101 LYS A N 1
ATOM 852 C CA . LYS A 1 101 ? -9.361 36.170 1.993 1.00 51.24 101 LYS A CA 1
ATOM 853 C C . LYS A 1 101 ? -9.082 34.695 2.058 1.00 51.55 101 LYS A C 1
ATOM 854 O O . LYS A 1 101 ? -8.021 34.279 2.521 1.00 51.88 101 LYS A O 1
ATOM 860 N N . GLU A 1 102 ? -10.030 33.907 1.576 1.00 52.12 102 GLU A N 1
ATOM 861 C CA . GLU A 1 102 ? -9.878 32.465 1.490 1.00 52.50 102 GLU A CA 1
ATOM 862 C C . GLU A 1 102 ? -8.735 32.081 0.563 1.00 52.58 102 GLU A C 1
ATOM 863 O O . GLU A 1 102 ? -8.072 31.068 0.768 1.00 52.07 102 GLU A O 1
ATOM 869 N N . SER A 1 103 ? -8.524 32.895 -0.468 1.00 53.06 103 SER A N 1
ATOM 870 C CA . SER A 1 103 ? -7.492 32.640 -1.470 1.00 53.39 103 SER A CA 1
ATOM 871 C C . SER A 1 103 ? -6.099 32.975 -0.933 1.00 53.80 103 SER A C 1
ATOM 872 O O . SER A 1 103 ? -5.086 32.649 -1.565 1.00 53.45 103 SER A O 1
ATOM 875 N N . GLU A 1 104 ? -6.056 33.644 0.222 1.00 54.21 104 GLU A N 1
ATOM 876 C CA . GLU A 1 104 ? -4.796 33.981 0.869 1.00 54.38 104 GLU A CA 1
ATOM 877 C C . GLU A 1 104 ? -4.332 32.905 1.850 1.00 54.42 104 GLU A C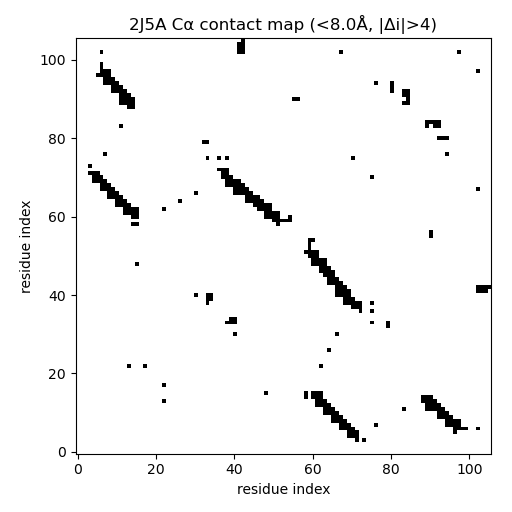 1
ATOM 878 O O . GLU A 1 104 ? -3.248 33.023 2.415 1.00 54.64 104 GLU A O 1
ATOM 884 N N . VAL A 1 105 ? -5.135 31.861 2.045 1.00 54.35 105 VAL A N 1
ATOM 885 C CA . VAL A 1 105 ? -4.752 30.770 2.924 1.00 54.58 105 VAL A CA 1
ATOM 886 C C . VAL A 1 105 ? -3.672 29.974 2.224 1.00 55.81 105 VAL A C 1
ATOM 887 O O . VAL A 1 105 ? -3.811 29.646 1.044 1.00 55.71 105 VAL A O 1
ATOM 891 N N . LYS A 1 106 ? -2.593 29.680 2.943 1.00 57.16 106 LYS A N 1
ATOM 892 C CA . LYS A 1 106 ? -1.443 28.994 2.361 1.00 58.60 106 LYS A CA 1
ATOM 893 C C . LYS A 1 106 ? -1.426 27.548 2.804 1.00 60.06 106 LYS A C 1
ATOM 894 O O . LYS A 1 106 ? -2.278 27.126 3.574 1.00 59.73 106 LYS A O 1
ATOM 900 N N . LYS A 1 107 ? -0.476 26.773 2.292 1.00 62.57 107 LYS A N 1
ATOM 901 C CA . LYS A 1 107 ? -0.281 25.429 2.827 1.00 64.73 107 LYS A CA 1
ATOM 902 C C . LYS A 1 107 ? 1.135 24.873 2.644 1.00 65.75 107 LYS A C 1
ATOM 903 O O . LYS A 1 107 ? 1.934 25.417 1.888 1.00 65.84 107 LYS A O 1
ATOM 909 N N . ASN A 1 108 ? 1.395 23.803 3.397 1.00 67.16 108 ASN A N 1
ATOM 910 C CA . ASN A 1 108 ? 2.630 22.993 3.410 1.00 68.21 108 ASN A CA 1
ATOM 911 C C . ASN A 1 108 ? 2.986 22.674 4.865 1.00 68.51 108 ASN A C 1
ATOM 912 O O . ASN A 1 108 ? 2.237 23.031 5.787 1.00 68.88 108 ASN A O 1
#

InterPro domains:
  IPR000529 Small ribosomal subunit protein bS6 [PF01250] (10-97)
  IPR000529 Small ribosomal subunit protein bS6 [PTHR21011] (5-107)
  IPR000529 Small ribosomal subunit protein bS6 [TIGR00166] (8-96)
  IPR014717 Translation elongation factor EF1B/small ribosomal subunit protein bS6 [G3DSA:3.30.70.60] (1-110)
  IPR020814 Small ribosomal subunit protein bS6, plastid/chloroplast [MF_00360] (7-102)
  IPR020814 Small ribosomal subunit protein bS6, plastid/chloroplast [cd00473] (9-96)
  IPR035980 Small ribosomal subunit protein bS6 superfamily [SSF54995] (5-102)

Radius of gyration: 13.93 Å; Cα contacts (8 Å, |Δi|>4): 182; chains: 1; bounding box: 38×26×31 Å

Organism: Aquifex aeolicus (strain VF5) (NCBI:txid224324)

Sequence (106 aa):
HYKTLRYYETVFAVKPTLSEEEMKKKFEQVKEFIKQKGGEILYEEDWGMRQLAYPIQKFNNARYFLVQFKTENPQLPNELDFQLKIDEDVIRWLNIQIKESEVKKN

Solvent-accessible surface area: 6988 Å² total; per-residue (Å²): 233,195,97,66,34,98,18,21,29,0,23,1,0,0,33,40,98,26,46,91,136,93,6,95,126,21,6,92,89,10,16,96,26,0,112,146,64,51,7,100,40,45,16,79,43,61,129,22,97,114,153,18,94,185,87,47,113,197,40,94,63,0,10,23,0,21,0,2,2,58,3,112,51,110,100,0,28,96,65,0,47,116,75,2,113,100,38,142,44,3,9,98,74,71,50,70,109,22,148,109,102,85,43,120,176,162